Protein AF-A0A838CWM2-F1 (afdb_monomer)

Secondary structure (DSSP, 8-state):
---------------------HHHHHHHHHHHTTS--SEEE----SSS---EEEEEETTEEEEEEE-TTSPEEEEEE------SSEEEEEETTEEEEEE--HHHHHHEEEEEEEETTS-EEEEE---S-SSEEEEEE-TTTS-TTS---EEEEEEETTS-EEEEEEE--

Foldseek 3Di:
DDDDDDDDDDDDDDPPPPLPDVVRVVVVVVVVVVFDFQDKDFPDDDDDDWGKMWTHTPFWIKIWTADPVRDIDIDTGGDDPPDDAKDWDDDPQKTKIWGQHPVLLVFFQKKWKAWPVGDIDIDGQPDPDPRHMDMDGRNVPDPPPDPTKMKMFTAGPVGDTPDIDIDPD

Radius of gyration: 19.75 Å; Cα contacts (8 Å, |Δi|>4): 279; chains: 1; bounding box: 35×50×62 Å

Structure (mmCIF, N/CA/C/O backbone):
data_AF-A0A838CWM2-F1
#
_entry.id   AF-A0A838CWM2-F1
#
loop_
_atom_site.group_PDB
_atom_site.id
_atom_site.type_symbol
_atom_site.label_atom_id
_atom_site.label_alt_id
_atom_site.label_comp_id
_atom_site.label_asym_id
_atom_site.label_entity_id
_atom_site.label_seq_id
_atom_site.pdbx_PDB_ins_code
_atom_site.Cartn_x
_atom_site.Cartn_y
_atom_site.Cartn_z
_atom_site.occupancy
_atom_site.B_iso_or_equiv
_atom_site.auth_seq_id
_atom_site.auth_comp_id
_atom_site.auth_asym_id
_atom_site.auth_atom_id
_atom_site.pdbx_PDB_model_num
ATOM 1 N N . MET A 1 1 ? 13.235 -34.103 26.367 1.00 34.34 1 MET A N 1
ATOM 2 C CA . MET A 1 1 ? 13.901 -33.405 27.487 1.00 34.34 1 MET A CA 1
ATOM 3 C C . MET A 1 1 ? 13.528 -31.942 27.385 1.00 34.34 1 MET A C 1
ATOM 5 O O . MET A 1 1 ? 13.822 -31.337 26.365 1.00 34.34 1 MET A O 1
ATOM 9 N N . ALA A 1 2 ? 12.798 -31.432 28.373 1.00 30.20 2 ALA A N 1
ATOM 10 C CA . ALA A 1 2 ? 12.422 -30.028 28.471 1.00 30.20 2 ALA A CA 1
ATOM 11 C C . ALA A 1 2 ? 13.455 -29.304 29.339 1.00 30.20 2 ALA A C 1
ATOM 13 O O . ALA A 1 2 ? 13.861 -29.843 30.370 1.00 30.20 2 ALA A O 1
ATOM 14 N N . VAL A 1 3 ? 13.859 -28.104 28.931 1.00 32.34 3 VAL A N 1
ATOM 15 C CA . VAL A 1 3 ? 14.589 -27.176 29.795 1.00 32.34 3 VAL A CA 1
ATOM 16 C C . VAL A 1 3 ? 13.647 -26.017 30.077 1.00 32.34 3 VAL A C 1
ATOM 18 O O . VAL A 1 3 ? 13.332 -25.220 29.200 1.00 32.34 3 VAL A O 1
ATOM 21 N N . LEU A 1 4 ? 13.148 -26.011 31.308 1.00 35.09 4 LEU A N 1
ATOM 22 C CA . LEU A 1 4 ? 12.383 -24.941 31.922 1.00 35.09 4 LEU A CA 1
ATOM 23 C C . LEU A 1 4 ? 13.401 -24.021 32.607 1.00 35.09 4 LEU A C 1
ATOM 25 O O . LEU A 1 4 ? 14.130 -24.486 33.484 1.00 35.09 4 LEU A O 1
ATOM 29 N N . ILE A 1 5 ? 13.469 -22.746 32.223 1.00 35.84 5 ILE A N 1
ATOM 30 C CA . ILE A 1 5 ? 14.190 -21.729 32.997 1.00 35.84 5 ILE A CA 1
ATOM 31 C C . ILE A 1 5 ? 13.141 -20.795 33.592 1.00 35.84 5 ILE A C 1
ATOM 33 O O . ILE A 1 5 ? 12.578 -19.949 32.905 1.00 35.84 5 ILE A O 1
ATOM 37 N N . ILE A 1 6 ? 12.866 -21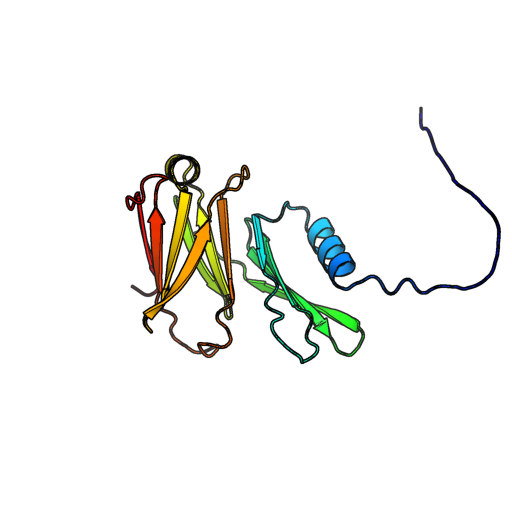.008 34.879 1.00 44.97 6 ILE A N 1
ATOM 38 C CA . ILE A 1 6 ? 12.164 -20.068 35.752 1.00 44.97 6 ILE A CA 1
ATOM 39 C C . ILE A 1 6 ? 13.237 -19.138 36.319 1.00 44.97 6 ILE A C 1
ATOM 41 O O . ILE A 1 6 ? 14.090 -19.578 37.090 1.00 44.97 6 ILE A O 1
ATOM 45 N N . GLY A 1 7 ? 13.199 -17.866 35.934 1.00 31.20 7 GLY A N 1
ATOM 46 C CA . GLY A 1 7 ? 13.893 -16.798 36.645 1.00 31.20 7 GLY A CA 1
ATOM 47 C C . GLY A 1 7 ? 12.969 -16.245 37.723 1.00 31.20 7 GLY A C 1
ATOM 48 O O . GLY A 1 7 ? 11.992 -15.577 37.409 1.00 31.20 7 GLY A O 1
ATOM 49 N N . CYS A 1 8 ? 13.262 -16.565 38.980 1.00 46.41 8 CYS A N 1
ATOM 50 C CA . CYS A 1 8 ? 12.613 -16.002 40.158 1.00 46.41 8 CYS A CA 1
ATOM 51 C C . CYS A 1 8 ? 13.605 -15.025 40.806 1.00 46.41 8 CYS A C 1
ATOM 53 O O . CYS A 1 8 ? 14.722 -15.435 41.117 1.00 46.41 8 CYS A O 1
ATOM 55 N N . SER A 1 9 ? 13.211 -13.773 41.044 1.00 36.41 9 SER A N 1
ATOM 56 C CA . SER A 1 9 ? 13.892 -12.906 42.015 1.00 36.41 9 SER A CA 1
ATOM 57 C C . SER A 1 9 ? 12.917 -11.900 42.637 1.00 36.41 9 SER A C 1
ATOM 59 O O . SER A 1 9 ? 12.518 -10.928 42.006 1.00 36.41 9 SER A O 1
ATOM 61 N N . ASP A 1 10 ? 12.522 -12.241 43.863 1.00 36.00 10 ASP A N 1
ATOM 62 C CA . ASP A 1 10 ? 12.114 -11.449 45.030 1.00 36.00 10 ASP A CA 1
ATOM 63 C C . ASP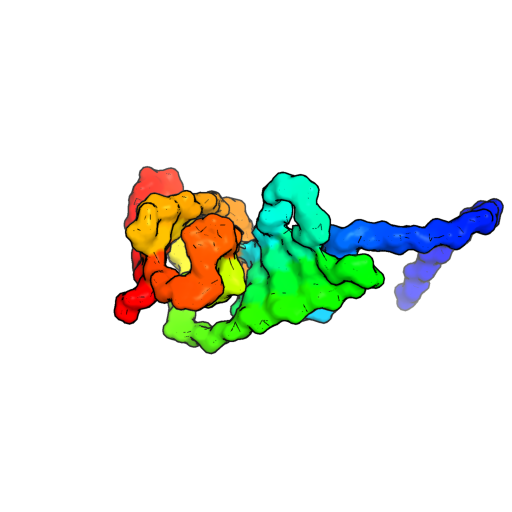 A 1 10 ? 11.484 -10.046 44.889 1.00 36.00 10 ASP A C 1
ATOM 65 O O . ASP A 1 10 ? 12.137 -9.027 44.687 1.00 36.00 10 ASP A O 1
ATOM 69 N N . SER A 1 11 ? 10.180 -10.037 45.187 1.00 45.78 11 SER A N 1
ATOM 70 C CA . SER A 1 11 ? 9.462 -9.166 46.133 1.00 45.78 11 SER A CA 1
ATOM 71 C C . SER A 1 11 ? 9.878 -7.692 46.290 1.00 45.78 11 SER A C 1
ATOM 73 O O . SER A 1 11 ? 10.656 -7.332 47.172 1.00 45.78 11 SER A O 1
ATOM 75 N N . SER A 1 12 ? 9.127 -6.813 45.629 1.00 34.34 12 SER A N 1
ATOM 76 C CA . SER A 1 12 ? 8.382 -5.760 46.333 1.00 34.34 12 SER A CA 1
ATOM 77 C C . SER A 1 12 ? 7.102 -5.462 45.553 1.00 34.34 12 SER A C 1
ATOM 79 O O . SER A 1 12 ? 7.093 -5.411 44.327 1.00 34.34 12 SER A O 1
ATOM 81 N N . SER A 1 13 ? 5.987 -5.390 46.269 1.00 41.38 13 SER A N 1
ATOM 82 C CA . SER A 1 13 ? 4.652 -5.213 45.717 1.00 41.38 13 SER A CA 1
ATOM 83 C C . SER A 1 13 ? 4.483 -3.824 45.109 1.00 41.38 13 SER A C 1
ATOM 85 O O . SER A 1 13 ? 4.207 -2.863 45.826 1.00 41.38 13 SER A O 1
ATOM 87 N N . THR A 1 14 ? 4.529 -3.762 43.788 1.00 32.00 14 THR A N 1
ATOM 88 C CA . THR A 1 14 ? 3.657 -2.880 43.021 1.00 32.00 14 THR A CA 1
ATOM 89 C C . THR A 1 14 ? 3.141 -3.747 41.891 1.00 32.00 14 THR A C 1
ATOM 91 O O . THR A 1 14 ? 3.924 -4.221 41.075 1.00 32.00 14 THR A O 1
ATOM 94 N N . THR A 1 15 ? 1.842 -4.038 41.872 1.00 33.59 15 THR A N 1
ATOM 95 C CA . THR A 1 15 ? 1.200 -4.504 40.645 1.00 33.59 15 THR A CA 1
ATOM 96 C C . THR A 1 15 ? 1.266 -3.318 39.693 1.00 33.59 15 THR A C 1
ATOM 98 O O . THR A 1 15 ? 0.351 -2.499 39.643 1.00 33.59 15 THR A O 1
ATOM 101 N N . GLU A 1 16 ? 2.402 -3.150 39.021 1.00 35.03 16 GLU A N 1
ATOM 102 C CA . GLU A 1 16 ? 2.453 -2.376 37.798 1.00 35.03 16 GLU A CA 1
ATOM 103 C C . GLU A 1 16 ? 1.514 -3.125 36.860 1.00 35.03 16 GLU A C 1
ATOM 105 O O . GLU A 1 16 ? 1.832 -4.192 36.341 1.00 35.03 16 GLU A O 1
ATOM 110 N N . ASN A 1 17 ? 0.284 -2.623 36.731 1.00 35.44 17 ASN A N 1
ATOM 111 C CA . ASN A 1 17 ? -0.469 -2.832 35.510 1.00 35.44 17 ASN A CA 1
ATOM 112 C C . ASN A 1 17 ? 0.446 -2.282 34.419 1.00 35.44 17 ASN A C 1
ATOM 114 O O . ASN A 1 17 ? 0.421 -1.074 34.168 1.00 35.44 17 ASN A O 1
ATOM 118 N N . GLU A 1 18 ? 1.301 -3.138 33.849 1.00 40.34 18 GLU A N 1
ATOM 119 C CA . GLU A 1 18 ? 1.971 -2.874 32.587 1.00 40.34 18 GLU A CA 1
ATOM 120 C C . GLU A 1 18 ? 0.846 -2.503 31.636 1.00 40.34 18 GLU A C 1
ATOM 122 O O . GLU A 1 18 ? 0.088 -3.336 31.137 1.00 40.34 18 GLU A O 1
ATOM 127 N N . THR A 1 19 ? 0.658 -1.199 31.488 1.00 47.38 19 THR A N 1
ATOM 128 C CA . THR A 1 19 ? -0.241 -0.647 30.503 1.00 47.38 19 THR A CA 1
ATOM 129 C C . THR A 1 19 ? 0.502 -0.903 29.213 1.00 47.38 19 THR A C 1
ATOM 131 O O . THR A 1 19 ? 1.334 -0.090 28.819 1.00 47.38 19 THR A O 1
ATOM 134 N N . LEU A 1 20 ? 0.299 -2.096 28.641 1.00 52.69 20 LEU A N 1
ATOM 135 C CA . LEU A 1 20 ? 0.904 -2.486 27.376 1.00 52.69 20 LEU A CA 1
ATOM 136 C C . LEU A 1 20 ? 0.694 -1.318 26.420 1.00 52.69 20 LEU A C 1
ATOM 138 O O . LEU A 1 20 ? -0.444 -0.858 26.248 1.00 52.69 20 LEU A O 1
ATOM 142 N N . SER A 1 21 ? 1.789 -0.800 25.863 1.00 64.56 21 SER A N 1
ATOM 143 C CA . SER A 1 21 ? 1.712 0.250 24.854 1.00 64.56 21 SER A CA 1
ATOM 144 C C . SER A 1 21 ? 0.778 -0.219 23.740 1.00 64.56 21 SER A C 1
ATOM 146 O O . SER A 1 21 ? 0.674 -1.422 23.476 1.00 64.56 21 SER A O 1
ATOM 148 N N . LEU A 1 22 ? 0.056 0.703 23.099 1.00 63.00 22 LEU A N 1
ATOM 149 C CA . LEU A 1 22 ? -0.837 0.298 22.018 1.00 63.00 22 LEU A CA 1
ATOM 150 C C . LEU A 1 22 ? -0.071 -0.437 20.919 1.00 63.00 22 LEU A C 1
ATOM 152 O O . LEU A 1 22 ? -0.574 -1.426 20.402 1.00 63.00 22 LEU A O 1
ATOM 156 N N . ASP A 1 23 ? 1.156 -0.009 20.636 1.00 65.62 23 ASP A N 1
ATOM 157 C CA . ASP A 1 23 ? 2.068 -0.697 19.729 1.00 65.62 23 ASP A CA 1
ATOM 158 C C . ASP A 1 23 ? 2.190 -2.182 20.067 1.00 65.62 23 ASP A C 1
ATOM 160 O O . ASP A 1 23 ? 1.921 -3.018 19.212 1.00 65.62 23 ASP A O 1
ATOM 164 N N . SER A 1 24 ? 2.458 -2.510 21.333 1.00 67.25 24 SER A N 1
ATOM 165 C CA . SER A 1 24 ? 2.569 -3.894 21.796 1.00 67.25 24 SER A CA 1
ATOM 166 C C . SER A 1 24 ? 1.237 -4.654 21.725 1.00 67.25 24 SER A C 1
ATOM 168 O O . SER A 1 24 ? 1.215 -5.836 21.377 1.00 67.25 24 SER A O 1
ATOM 170 N N . GLN A 1 25 ? 0.103 -3.999 22.000 1.00 67.19 25 GLN A N 1
ATOM 171 C CA . GLN A 1 25 ? -1.220 -4.630 21.885 1.00 67.19 25 GLN A CA 1
ATOM 172 C C . GLN A 1 25 ? -1.621 -4.888 20.424 1.00 67.19 25 GLN A C 1
ATOM 174 O O . GLN A 1 25 ? -2.209 -5.927 20.120 1.00 67.19 25 GLN A O 1
ATOM 179 N N . ILE A 1 26 ? -1.291 -3.962 19.520 1.00 65.81 26 ILE A N 1
ATOM 180 C CA . ILE A 1 26 ? -1.505 -4.093 18.077 1.00 65.81 26 ILE A CA 1
ATOM 181 C C . ILE A 1 26 ? -0.590 -5.180 17.512 1.00 65.81 26 ILE A C 1
ATOM 183 O O . ILE A 1 26 ? -1.071 -6.037 16.776 1.00 65.81 26 ILE A O 1
ATOM 187 N N . GLU A 1 27 ? 0.688 -5.200 17.891 1.00 67.19 27 GLU A N 1
ATOM 188 C CA . GLU A 1 27 ? 1.639 -6.256 17.521 1.00 67.19 27 GLU A CA 1
ATOM 189 C C . GLU A 1 27 ? 1.152 -7.625 17.997 1.00 67.19 27 GLU A C 1
ATOM 191 O O . GLU A 1 27 ? 1.051 -8.548 17.194 1.00 67.19 27 GLU A O 1
ATOM 196 N N . THR A 1 28 ? 0.710 -7.736 19.252 1.00 72.38 28 THR A N 1
ATOM 197 C CA . THR A 1 28 ? 0.132 -8.979 19.788 1.00 72.38 28 THR A CA 1
ATOM 198 C C . THR A 1 28 ? -1.115 -9.406 19.006 1.00 72.38 28 THR A C 1
ATOM 200 O O . THR A 1 28 ? -1.291 -10.587 18.704 1.00 72.38 28 THR A O 1
ATOM 203 N N . TYR A 1 29 ? -1.997 -8.466 18.651 1.00 70.75 29 TYR A N 1
ATOM 204 C CA . TYR A 1 29 ? -3.179 -8.763 17.838 1.00 70.75 29 TYR A CA 1
ATOM 205 C C . TYR A 1 29 ? -2.795 -9.249 16.430 1.00 70.75 29 TYR A C 1
ATOM 207 O O . TYR A 1 29 ? -3.353 -10.235 15.953 1.00 70.75 29 TYR A O 1
ATOM 215 N N . ILE A 1 30 ? -1.819 -8.605 15.783 1.00 67.19 30 ILE A N 1
ATOM 216 C CA . ILE A 1 30 ? -1.266 -9.008 14.479 1.00 67.19 30 ILE A CA 1
ATOM 217 C C . ILE A 1 30 ? -0.659 -10.414 14.557 1.00 67.19 30 ILE A C 1
ATOM 219 O O . ILE A 1 30 ? -0.977 -11.265 13.726 1.00 67.19 30 ILE A O 1
ATOM 223 N N . GLU A 1 31 ? 0.160 -10.691 15.572 1.00 68.31 31 GLU A N 1
ATOM 224 C CA . GLU A 1 31 ? 0.782 -12.001 15.793 1.00 68.31 31 GLU A CA 1
ATOM 225 C C . GLU A 1 31 ? -0.269 -13.109 15.975 1.00 68.31 31 GLU A C 1
ATOM 227 O O . GLU A 1 31 ? -0.122 -14.220 15.454 1.00 68.31 31 GLU A O 1
ATOM 232 N N . GLN A 1 32 ? -1.385 -12.798 16.642 1.00 73.00 32 GLN A N 1
ATOM 233 C CA . GLN A 1 32 ? -2.514 -13.719 16.804 1.00 73.00 32 GLN A CA 1
ATOM 234 C C . GLN A 1 32 ? -3.253 -14.015 15.488 1.00 73.00 32 GLN A C 1
ATOM 236 O O . GLN A 1 32 ? -3.841 -15.094 15.364 1.00 73.00 32 GLN A O 1
ATOM 241 N N . GLN A 1 33 ? -3.189 -13.125 14.488 1.00 68.56 33 GLN A N 1
ATOM 242 C CA . GLN A 1 33 ? -3.801 -13.331 13.164 1.00 68.56 33 GLN A CA 1
ATOM 243 C C . GLN A 1 33 ? -3.036 -14.326 12.264 1.00 68.56 33 GLN A C 1
ATOM 245 O O . GLN A 1 33 ? -3.456 -14.573 11.136 1.00 68.56 33 GLN A O 1
ATOM 250 N N . LYS A 1 34 ? -1.969 -14.981 12.757 1.00 59.91 34 LYS A N 1
ATOM 251 C CA . LYS A 1 34 ? -1.214 -16.042 12.051 1.00 59.91 34 LYS A CA 1
ATOM 252 C C . LYS A 1 34 ? -0.774 -15.650 10.630 1.00 59.91 34 LYS A C 1
ATOM 254 O O . LYS A 1 34 ? -0.937 -16.425 9.685 1.00 59.91 34 LYS A O 1
ATOM 259 N N . GLY A 1 35 ? -0.177 -14.473 10.478 1.00 68.50 35 GLY A N 1
ATOM 260 C CA . GLY A 1 35 ? 0.418 -14.039 9.216 1.00 68.50 35 GLY A CA 1
ATOM 261 C C . GLY A 1 35 ? 1.522 -13.014 9.433 1.00 68.50 35 GLY A C 1
ATOM 262 O O . GLY A 1 35 ? 1.455 -12.218 10.363 1.00 68.50 35 GLY A O 1
ATOM 263 N N . GLU A 1 36 ? 2.541 -13.030 8.575 1.00 77.50 36 GLU A N 1
ATOM 264 C CA . GLU A 1 36 ? 3.541 -11.962 8.541 1.00 77.50 36 GLU A CA 1
ATOM 265 C C . GLU A 1 36 ? 2.938 -10.740 7.822 1.00 77.50 36 GLU A C 1
ATOM 267 O O . GLU A 1 36 ? 2.392 -10.897 6.721 1.00 77.50 36 GLU A O 1
ATOM 272 N N . PRO A 1 37 ? 2.989 -9.536 8.420 1.00 81.88 37 PRO A N 1
ATOM 273 C CA . PRO A 1 37 ? 2.477 -8.332 7.781 1.00 81.88 37 PRO A CA 1
ATOM 274 C C . PRO A 1 37 ? 3.323 -7.968 6.555 1.00 81.88 37 PRO A C 1
ATOM 276 O O . PRO A 1 37 ? 4.555 -7.965 6.602 1.00 81.88 37 PRO A O 1
ATOM 279 N N . LEU A 1 38 ? 2.651 -7.619 5.457 1.00 85.50 38 LEU A N 1
ATOM 280 C CA . LEU A 1 38 ? 3.288 -7.179 4.215 1.00 85.50 38 LEU A CA 1
ATOM 281 C C . LEU A 1 38 ? 3.699 -5.704 4.283 1.00 85.50 38 LEU A C 1
ATOM 283 O O . LEU A 1 38 ? 4.765 -5.344 3.797 1.00 85.50 38 LEU A O 1
ATOM 287 N N . ALA A 1 39 ? 2.863 -4.861 4.893 1.00 85.19 39 ALA A N 1
ATOM 288 C CA . ALA A 1 39 ? 3.134 -3.442 5.107 1.00 85.19 39 ALA A CA 1
ATOM 289 C C . ALA A 1 39 ? 2.343 -2.916 6.317 1.00 85.19 39 ALA A C 1
ATOM 291 O O . ALA A 1 39 ? 1.303 -3.474 6.675 1.00 85.19 39 ALA A O 1
ATOM 292 N N . VAL A 1 40 ? 2.831 -1.842 6.940 1.00 82.94 40 VAL A N 1
ATOM 293 C CA . VAL A 1 40 ? 2.195 -1.179 8.088 1.00 82.94 40 VAL A CA 1
ATOM 294 C C . VAL A 1 40 ? 2.275 0.332 7.883 1.00 82.94 40 VAL A C 1
ATOM 296 O O . VAL A 1 40 ? 3.323 0.832 7.481 1.00 82.94 40 VAL A O 1
ATOM 299 N N . VAL A 1 41 ? 1.193 1.053 8.178 1.00 84.50 41 VAL A N 1
ATOM 300 C CA . VAL A 1 41 ? 1.188 2.520 8.272 1.00 84.50 41 VAL A CA 1
ATOM 301 C C . VAL A 1 41 ? 0.619 2.959 9.615 1.00 84.50 41 VAL A C 1
ATOM 303 O O . VAL A 1 41 ? -0.346 2.378 10.120 1.00 84.50 41 VAL A O 1
ATOM 306 N N . ASP A 1 42 ? 1.227 4.000 10.172 1.00 80.81 42 ASP A N 1
ATOM 307 C CA . ASP A 1 42 ? 0.744 4.712 11.347 1.00 80.81 42 ASP A CA 1
ATOM 308 C C . ASP A 1 42 ? 0.262 6.105 10.905 1.00 80.81 42 ASP A C 1
ATOM 310 O O . ASP A 1 42 ? 1.085 6.990 10.667 1.00 80.81 42 ASP A O 1
ATOM 314 N N . PRO A 1 43 ? -1.052 6.305 10.699 1.00 69.75 43 PRO A N 1
ATOM 315 C CA . PRO A 1 43 ? -1.610 7.588 10.274 1.00 69.75 43 PRO A CA 1
ATOM 316 C C . PRO A 1 43 ? -1.584 8.677 11.362 1.00 69.75 43 PRO A C 1
ATOM 318 O O . PRO A 1 43 ? -2.130 9.757 11.142 1.00 69.75 43 PRO A O 1
ATOM 321 N N . SER A 1 44 ? -0.976 8.434 12.528 1.00 59.91 44 SER A N 1
ATOM 322 C CA . SER A 1 44 ? -0.951 9.382 13.646 1.00 59.91 44 SER A CA 1
ATOM 323 C C . SER A 1 44 ? -0.026 10.572 13.356 1.00 59.91 44 SER A C 1
ATOM 325 O O . SER A 1 44 ? 1.142 10.599 13.739 1.00 59.91 44 SER A O 1
ATOM 327 N N . SER A 1 45 ? -0.565 11.589 12.686 1.00 48.72 45 SER A N 1
ATOM 328 C CA . SER A 1 45 ? 0.060 12.899 12.507 1.00 48.72 45 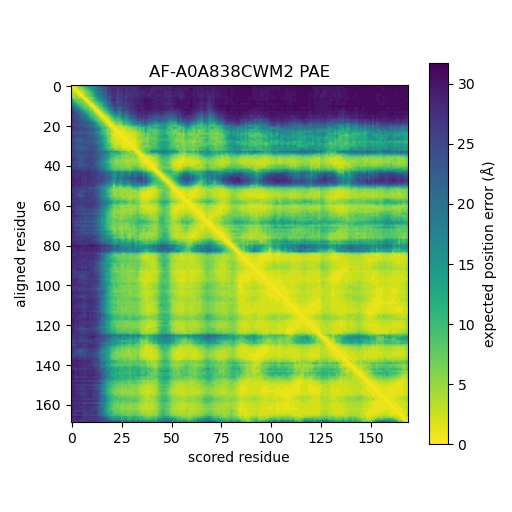SER A CA 1
ATOM 329 C C . SER A 1 45 ? -0.718 13.961 13.292 1.00 48.72 45 SER A C 1
ATOM 331 O O . SER A 1 45 ? -1.831 14.320 12.927 1.00 48.72 45 SER A O 1
ATOM 333 N N . ASN A 1 46 ? -0.062 14.489 14.327 1.00 44.62 46 ASN A N 1
ATOM 334 C CA . ASN A 1 46 ? -0.379 15.686 15.115 1.00 44.62 46 ASN A CA 1
ATOM 335 C C . ASN A 1 46 ? -1.664 15.700 15.983 1.00 44.62 46 ASN A C 1
ATOM 337 O O . ASN A 1 46 ? -2.776 15.961 15.544 1.00 44.62 46 ASN A O 1
ATOM 341 N N . GLU A 1 47 ? -1.407 15.569 17.288 1.00 45.72 47 GLU A N 1
ATOM 342 C CA . GLU A 1 47 ? -2.038 16.287 18.411 1.00 45.72 47 GLU A CA 1
ATOM 343 C C . GLU A 1 47 ? -3.419 15.888 18.960 1.00 45.72 47 GLU A C 1
ATOM 345 O O . GLU A 1 47 ? -3.719 16.328 20.069 1.00 45.72 47 GLU A O 1
ATOM 350 N N . GLU A 1 48 ? -4.194 14.969 18.374 1.00 48.69 48 GLU A N 1
ATOM 351 C CA . GLU A 1 48 ? -5.378 14.426 19.074 1.00 48.69 48 GLU A CA 1
ATOM 352 C C . GLU A 1 48 ? -5.472 12.892 19.065 1.00 48.69 48 GLU A C 1
ATOM 354 O O . GLU A 1 48 ? -5.303 12.206 18.060 1.00 48.69 48 GLU A O 1
ATOM 359 N N . GLN A 1 49 ? -5.721 12.365 20.265 1.00 52.53 49 GLN A N 1
ATOM 360 C CA . GLN A 1 49 ? -5.604 10.982 20.722 1.00 52.53 49 GLN A CA 1
ATOM 361 C C . GLN A 1 49 ? -6.518 9.984 19.995 1.00 52.53 49 GLN A C 1
ATOM 363 O O . GLN A 1 49 ? -7.480 9.467 20.565 1.00 52.53 49 GLN A O 1
ATOM 368 N N . THR A 1 50 ? -6.177 9.622 18.764 1.00 53.38 50 THR A N 1
ATOM 369 C CA . THR A 1 50 ? -6.573 8.311 18.251 1.00 53.38 50 THR A CA 1
ATOM 370 C C . THR A 1 50 ? -5.348 7.605 17.718 1.00 53.38 50 THR A C 1
ATOM 372 O O . THR A 1 50 ? -4.984 7.742 16.559 1.00 53.38 50 THR A O 1
ATOM 375 N N . GLU A 1 51 ? -4.704 6.849 18.597 1.00 69.06 51 GLU A N 1
ATOM 376 C CA . GLU A 1 51 ? -3.637 5.934 18.224 1.00 69.06 51 GLU A CA 1
ATOM 377 C C . GLU A 1 51 ? -4.255 4.837 17.317 1.00 69.06 51 GLU A C 1
ATOM 379 O O . GLU A 1 51 ? -5.108 4.045 17.750 1.00 69.06 51 GLU A O 1
ATOM 384 N N . ARG A 1 52 ? -3.909 4.849 16.024 1.00 75.62 52 ARG A N 1
ATOM 385 C CA . ARG A 1 52 ? -4.423 3.925 14.997 1.00 75.62 52 ARG A CA 1
ATOM 386 C C . ARG A 1 52 ? -3.257 3.359 14.200 1.00 75.62 52 ARG A C 1
ATOM 388 O O . ARG A 1 52 ? -2.334 4.090 13.880 1.00 75.62 52 ARG A O 1
ATOM 395 N N . LYS A 1 53 ? -3.334 2.088 13.810 1.00 83.75 53 LYS A N 1
ATOM 396 C CA . LYS A 1 53 ? -2.442 1.494 12.806 1.00 83.75 53 LYS A CA 1
ATOM 397 C C . LYS A 1 53 ? -3.249 0.728 11.781 1.00 83.75 53 LYS A C 1
ATOM 399 O O . LYS A 1 53 ? -4.267 0.119 12.114 1.00 83.75 53 LYS A O 1
ATOM 404 N N . ALA A 1 54 ? -2.765 0.720 10.549 1.00 86.69 54 ALA A N 1
ATOM 405 C CA . ALA A 1 54 ? -3.307 -0.124 9.502 1.00 86.69 54 ALA A CA 1
ATOM 406 C C . ALA A 1 54 ? -2.235 -1.088 8.999 1.00 86.69 54 ALA A C 1
ATOM 408 O O . ALA A 1 54 ? -1.084 -0.710 8.770 1.00 86.69 54 ALA A O 1
ATOM 409 N N . VAL A 1 55 ? -2.624 -2.353 8.875 1.00 86.06 55 VAL A N 1
ATOM 410 C CA . VAL A 1 55 ? -1.727 -3.480 8.629 1.00 86.06 55 VAL A CA 1
ATOM 411 C C . VAL A 1 55 ? -2.242 -4.258 7.437 1.00 86.06 55 VAL A C 1
ATOM 413 O O . VAL A 1 55 ? -3.373 -4.750 7.431 1.00 86.06 55 VAL A O 1
ATOM 416 N N . LEU A 1 56 ? -1.398 -4.382 6.425 1.00 86.31 56 LEU A N 1
ATOM 417 C CA . LEU A 1 56 ? -1.715 -5.094 5.204 1.00 86.31 56 LEU A CA 1
ATOM 418 C C . LEU A 1 56 ? -1.193 -6.529 5.285 1.00 86.31 56 LEU A C 1
ATOM 420 O O . LEU A 1 56 ? 0.007 -6.752 5.435 1.00 86.31 56 LEU A O 1
ATOM 424 N N . PHE A 1 57 ? -2.084 -7.501 5.122 1.00 84.00 57 PHE A N 1
ATOM 425 C CA . PHE A 1 57 ? -1.749 -8.913 4.937 1.00 84.00 57 PHE A CA 1
ATOM 426 C C . PHE A 1 57 ? -2.164 -9.373 3.538 1.00 84.00 57 PHE A C 1
ATOM 428 O O . PHE A 1 57 ? -2.902 -8.688 2.832 1.00 84.00 57 PHE A O 1
ATOM 435 N N . LYS A 1 58 ? -1.763 -10.593 3.157 1.00 76.00 58 LYS A N 1
ATOM 436 C CA . LYS A 1 58 ? -2.214 -11.220 1.900 1.00 76.00 58 LYS A CA 1
ATOM 437 C C . LYS A 1 58 ? -3.743 -11.285 1.776 1.00 76.00 58 LYS A C 1
ATOM 439 O O . LYS A 1 58 ? -4.259 -11.190 0.673 1.00 76.00 58 LYS A O 1
ATOM 444 N N . GLY A 1 59 ? -4.452 -11.469 2.893 1.00 71.50 59 GLY A N 1
ATOM 445 C CA . GLY A 1 59 ? -5.906 -11.668 2.909 1.00 71.50 59 GLY A CA 1
ATOM 446 C C . GLY A 1 59 ? -6.749 -10.413 3.147 1.0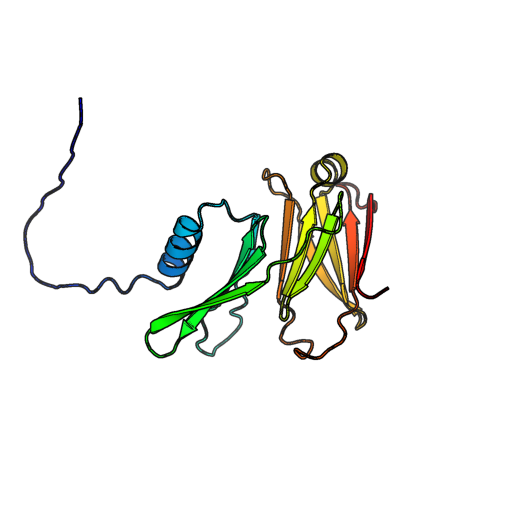0 71.50 59 GLY A C 1
ATOM 447 O O . GLY A 1 59 ? -7.974 -10.512 3.122 1.00 71.50 59 GLY A O 1
ATOM 448 N N . GLY A 1 60 ? -6.140 -9.260 3.428 1.00 79.19 60 GLY A N 1
ATOM 449 C CA . GLY A 1 60 ? -6.913 -8.093 3.838 1.00 79.19 60 GLY A CA 1
ATOM 450 C C . GLY A 1 60 ? -6.086 -6.957 4.424 1.00 79.19 60 GLY A C 1
ATOM 451 O O . GLY A 1 60 ? -4.925 -7.130 4.800 1.00 79.19 60 GLY A O 1
ATOM 452 N N . LEU A 1 61 ? -6.733 -5.804 4.543 1.00 86.38 61 LEU A N 1
ATOM 453 C CA . LEU A 1 61 ? -6.263 -4.658 5.303 1.00 86.38 61 LEU A CA 1
ATOM 454 C C . LEU A 1 61 ? -6.981 -4.657 6.651 1.00 86.38 61 LEU A C 1
ATOM 456 O O . LEU A 1 61 ? -8.206 -4.758 6.705 1.00 86.38 61 LEU A O 1
ATOM 460 N N . TYR A 1 62 ? -6.218 -4.544 7.730 1.00 84.94 62 TYR A N 1
ATOM 461 C CA . TYR A 1 62 ? -6.733 -4.556 9.090 1.00 84.94 62 TYR A CA 1
ATOM 462 C C . TYR A 1 62 ? -6.356 -3.252 9.763 1.00 84.94 62 TYR A C 1
ATOM 464 O O . TYR A 1 62 ? -5.179 -2.952 9.953 1.00 84.94 62 TYR A O 1
ATOM 472 N N . GLU A 1 63 ? -7.367 -2.486 10.132 1.00 85.31 63 GLU A N 1
ATOM 473 C CA . GLU A 1 63 ? -7.209 -1.301 10.955 1.00 85.31 63 GLU A CA 1
ATOM 474 C C . GLU A 1 63 ? -7.405 -1.695 12.408 1.00 85.31 63 GLU A C 1
ATOM 476 O O . GLU A 1 63 ? -8.391 -2.352 12.757 1.00 85.31 63 GLU A O 1
ATOM 481 N N . VAL A 1 64 ? -6.483 -1.266 13.257 1.00 81.94 64 VAL A N 1
ATOM 482 C CA . VAL A 1 64 ? -6.578 -1.429 14.701 1.00 81.94 64 VAL A CA 1
ATOM 483 C C . VAL A 1 64 ? -6.467 -0.054 15.333 1.00 81.94 64 VAL A C 1
ATOM 485 O O . VAL A 1 64 ? -5.574 0.728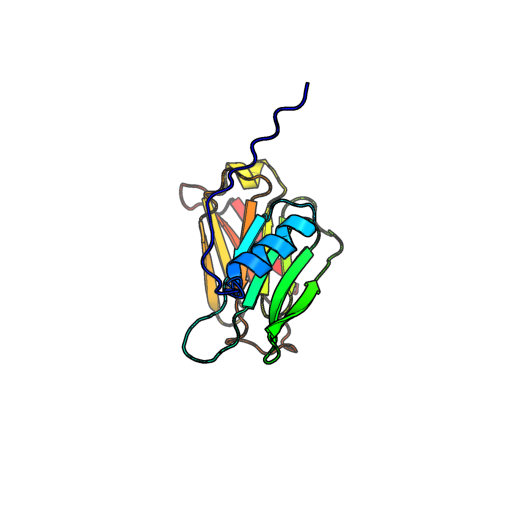 15.012 1.00 81.94 64 VAL A O 1
ATOM 488 N N . SER A 1 65 ? -7.404 0.260 16.218 1.00 80.00 65 SER A N 1
ATOM 489 C CA . SER A 1 65 ? -7.462 1.540 16.917 1.00 80.00 65 SER A CA 1
ATOM 490 C C . SER A 1 65 ? -7.766 1.335 18.388 1.00 80.00 65 SER A C 1
ATOM 492 O O . SER A 1 65 ? -8.426 0.362 18.762 1.00 80.00 65 SER A O 1
ATOM 494 N N . LYS A 1 66 ? -7.311 2.263 19.224 1.00 75.38 66 LYS A N 1
ATOM 495 C CA . LYS A 1 66 ? -7.663 2.287 20.642 1.00 75.38 66 LYS A CA 1
ATOM 496 C C . LYS A 1 66 ? -8.888 3.164 20.873 1.00 75.38 66 LYS A C 1
ATOM 498 O O . LYS A 1 66 ? -8.938 4.310 20.429 1.00 75.38 66 LYS A O 1
ATOM 503 N N . LYS A 1 67 ? -9.880 2.634 21.583 1.00 74.06 67 LYS A N 1
ATOM 504 C CA . LYS A 1 67 ? -11.035 3.404 22.056 1.00 74.06 67 LYS A CA 1
ATOM 505 C C . LYS A 1 67 ? -10.686 4.179 23.328 1.00 74.06 67 LYS A C 1
ATOM 507 O O . LYS A 1 67 ? -9.727 3.861 24.027 1.00 74.06 67 LYS A O 1
ATOM 512 N N . GLN A 1 68 ? -11.530 5.152 23.678 1.00 73.69 68 GLN A N 1
ATOM 513 C CA . GLN A 1 68 ? -11.397 5.939 24.914 1.00 73.69 68 GLN A CA 1
ATOM 514 C C . GLN A 1 68 ? -11.444 5.085 26.194 1.00 73.69 68 GLN A C 1
ATOM 516 O O . GLN A 1 68 ? -10.867 5.467 27.205 1.00 73.69 68 GLN A O 1
ATOM 521 N N . ASP A 1 69 ? -12.104 3.923 26.152 1.00 76.25 69 ASP A N 1
ATOM 522 C CA . ASP A 1 69 ? -12.159 2.962 27.263 1.00 76.25 69 ASP A CA 1
ATOM 523 C C . ASP A 1 69 ? -10.919 2.046 27.348 1.00 76.25 69 ASP A C 1
ATOM 525 O O . ASP A 1 69 ? -10.856 1.167 28.206 1.00 76.25 69 ASP A O 1
ATOM 529 N N . GLY A 1 70 ? -9.935 2.239 26.461 1.00 70.62 70 GLY A N 1
ATOM 530 C CA . GLY A 1 70 ? -8.709 1.451 26.382 1.00 70.62 70 GLY A CA 1
ATOM 531 C C . GLY A 1 70 ? -8.829 0.142 25.598 1.00 70.62 70 GLY A C 1
ATOM 532 O O . GLY A 1 70 ? -7.809 -0.513 25.398 1.00 70.62 70 GLY A O 1
ATOM 533 N N . SER A 1 71 ? -10.022 -0.240 25.129 1.00 75.94 71 SER A N 1
ATOM 534 C CA . SER A 1 71 ? -10.215 -1.441 24.307 1.00 75.94 71 SER A CA 1
ATOM 535 C C . SER A 1 71 ? -9.796 -1.227 22.847 1.00 75.94 71 SER A C 1
ATOM 537 O O . SER A 1 71 ? -9.810 -0.105 22.335 1.00 75.94 71 SER A O 1
ATOM 539 N N . LEU A 1 72 ? -9.447 -2.315 22.153 1.00 76.44 72 LEU A N 1
ATOM 540 C CA . LEU A 1 72 ? -9.140 -2.278 20.723 1.00 76.44 72 LEU A CA 1
ATOM 541 C C . LEU A 1 72 ? -10.421 -2.361 19.883 1.00 76.44 72 LEU A C 1
ATOM 543 O O . LEU A 1 72 ? -11.268 -3.233 20.095 1.00 76.44 72 LEU A O 1
ATOM 547 N N . ALA A 1 73 ? -10.550 -1.484 18.891 1.00 77.19 73 ALA A N 1
ATOM 548 C CA . ALA A 1 73 ? -11.499 -1.632 17.795 1.00 77.19 73 ALA A CA 1
ATOM 549 C C . ALA A 1 73 ? -10.759 -2.099 16.541 1.00 77.19 73 ALA A C 1
ATOM 551 O O . ALA A 1 73 ? -9.673 -1.601 16.241 1.00 77.19 73 ALA A O 1
ATOM 552 N N . THR A 1 74 ? -11.364 -3.034 15.809 1.00 78.56 74 THR A N 1
ATOM 553 C CA . THR A 1 74 ? -10.783 -3.594 14.588 1.00 78.56 74 THR A CA 1
ATOM 554 C C . THR A 1 74 ? -11.753 -3.451 13.426 1.00 78.56 74 THR A C 1
ATOM 556 O O . THR A 1 74 ? -12.954 -3.690 13.578 1.00 78.56 74 THR A O 1
ATOM 559 N N . LYS A 1 75 ? -11.233 -3.042 12.270 1.00 81.62 75 LYS A N 1
ATOM 560 C CA . LYS A 1 75 ? -11.971 -2.986 11.006 1.00 81.62 75 LYS A CA 1
ATOM 561 C C . LYS A 1 75 ? -11.173 -3.776 9.979 1.00 81.62 75 LYS A C 1
ATOM 563 O O . LYS A 1 75 ? -9.997 -3.500 9.768 1.00 81.62 75 LYS A O 1
ATOM 568 N N . ALA A 1 76 ? -11.797 -4.791 9.392 1.00 80.31 76 ALA A N 1
ATOM 569 C CA . ALA A 1 76 ? -11.169 -5.629 8.382 1.00 80.31 76 ALA A CA 1
ATOM 570 C C . ALA A 1 76 ? -11.782 -5.327 7.016 1.00 80.31 76 ALA A C 1
ATOM 572 O O . ALA A 1 76 ? -12.998 -5.395 6.840 1.00 80.31 76 ALA A O 1
ATOM 573 N N . HIS A 1 77 ? -10.919 -5.031 6.055 1.00 81.31 77 HIS A N 1
ATOM 574 C CA . HIS A 1 77 ? -11.250 -4.875 4.651 1.00 81.31 77 HIS A CA 1
ATOM 575 C C . HIS A 1 77 ? -10.675 -6.069 3.903 1.00 81.31 77 HIS A C 1
ATOM 577 O O . HIS A 1 77 ? -9.484 -6.118 3.591 1.00 81.31 77 HIS A O 1
ATOM 583 N N . THR A 1 78 ? -11.524 -7.059 3.656 1.00 71.75 78 THR A N 1
ATOM 584 C CA . THR A 1 78 ? -11.190 -8.201 2.809 1.00 71.75 78 THR A CA 1
ATOM 585 C C . THR A 1 78 ? -11.586 -7.886 1.373 1.00 71.75 78 THR A C 1
ATOM 587 O O . THR A 1 78 ? -12.579 -7.204 1.118 1.00 71.75 78 THR A O 1
ATOM 590 N N . TRP A 1 79 ? -10.809 -8.377 0.416 1.00 70.19 79 TRP A N 1
ATOM 591 C CA . TRP A 1 79 ? -11.135 -8.257 -1.000 1.00 70.19 79 TRP A CA 1
ATOM 592 C C . TRP A 1 79 ? -11.047 -9.625 -1.661 1.00 70.19 79 TRP A C 1
ATOM 594 O O . TRP A 1 79 ? -10.246 -10.478 -1.279 1.00 70.19 79 TRP A O 1
ATOM 604 N N . GLU A 1 80 ? -11.862 -9.824 -2.691 1.00 62.41 80 GLU A N 1
ATOM 605 C CA . GLU A 1 80 ? -11.647 -10.926 -3.618 1.00 62.41 80 GLU A CA 1
ATOM 606 C C . GLU A 1 80 ? -10.473 -10.559 -4.526 1.00 62.41 80 GLU A C 1
ATOM 608 O O . GLU A 1 80 ? -10.455 -9.498 -5.156 1.00 62.41 80 GLU A O 1
ATOM 613 N N . GLU A 1 81 ? -9.453 -11.412 -4.579 1.00 58.66 81 GLU A N 1
ATOM 614 C CA . GLU A 1 81 ? -8.310 -11.191 -5.457 1.00 58.66 81 GLU A CA 1
ATOM 615 C C . GLU A 1 81 ? -8.739 -11.290 -6.925 1.00 58.66 81 GLU A C 1
ATOM 617 O O . GLU A 1 81 ? -8.905 -12.377 -7.468 1.00 58.66 81 GLU A O 1
ATOM 622 N N . ARG A 1 82 ? -8.909 -10.140 -7.586 1.00 56.28 82 ARG A N 1
ATOM 623 C CA . ARG A 1 82 ? -9.294 -10.080 -9.007 1.00 56.28 82 ARG A CA 1
ATOM 624 C C . ARG A 1 82 ? -8.121 -9.981 -9.983 1.00 56.28 82 ARG A C 1
ATOM 626 O O . ARG A 1 82 ? -8.340 -10.058 -11.184 1.00 56.28 82 ARG A 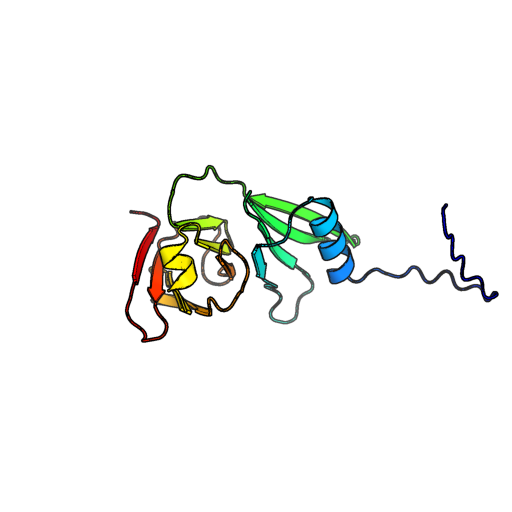O 1
ATOM 633 N N . SER A 1 83 ? -6.893 -9.787 -9.496 1.00 68.38 83 SER A N 1
ATOM 634 C CA . SER A 1 83 ? -5.701 -9.630 -10.340 1.00 68.38 83 SER A CA 1
ATOM 635 C C . SER A 1 83 ? -4.604 -10.617 -9.960 1.00 68.38 83 SER A C 1
ATOM 637 O O . SER A 1 83 ? -4.308 -10.828 -8.777 1.00 68.38 83 SER A O 1
ATOM 639 N N . ASP A 1 84 ? -4.020 -11.191 -11.003 1.00 73.94 84 ASP A N 1
ATOM 640 C CA . ASP A 1 84 ? -2.910 -12.134 -11.014 1.00 73.94 84 ASP A CA 1
ATOM 641 C C . ASP A 1 84 ? -1.553 -11.460 -10.754 1.00 73.94 84 ASP A C 1
ATOM 643 O O . ASP A 1 84 ? -0.745 -12.023 -10.021 1.00 73.94 84 ASP A O 1
ATOM 647 N N . LYS A 1 85 ? -1.326 -10.243 -11.272 1.00 89.44 85 LYS A N 1
ATOM 648 C CA . LYS A 1 85 ? -0.023 -9.558 -11.165 1.00 89.44 85 LYS A CA 1
ATOM 649 C C . LYS A 1 85 ? 0.111 -8.585 -9.996 1.00 89.44 85 LYS A C 1
ATOM 651 O O . LYS A 1 85 ? 0.959 -8.767 -9.125 1.00 89.44 85 LYS A O 1
ATOM 656 N N . VAL A 1 86 ? -0.720 -7.542 -9.968 1.00 90.19 86 VAL A N 1
ATOM 657 C CA . VAL A 1 86 ? -0.658 -6.477 -8.955 1.00 90.19 86 VAL A CA 1
ATOM 658 C C . VAL A 1 86 ? -2.064 -6.173 -8.452 1.00 90.19 86 VAL A C 1
ATOM 660 O O . VAL A 1 86 ? -2.953 -5.766 -9.208 1.00 90.19 86 VAL A O 1
ATOM 663 N N . ALA A 1 87 ? -2.289 -6.369 -7.155 1.00 89.56 87 ALA A N 1
ATOM 664 C CA . ALA A 1 87 ? -3.510 -5.926 -6.497 1.00 89.56 87 ALA A CA 1
ATOM 665 C C . ALA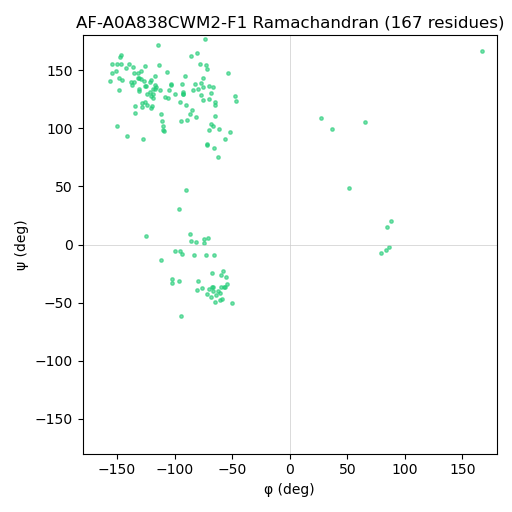 A 1 87 ? -3.333 -4.463 -6.088 1.00 89.56 87 ALA A C 1
ATOM 667 O O . ALA A 1 87 ? -2.481 -4.171 -5.261 1.00 89.56 87 ALA A O 1
ATOM 668 N N . PHE A 1 88 ? -4.133 -3.569 -6.662 1.00 90.00 88 PHE A N 1
ATOM 669 C CA . PHE A 1 88 ? -4.183 -2.148 -6.329 1.00 90.00 88 PHE A CA 1
ATOM 670 C C . PHE A 1 88 ? -5.629 -1.828 -5.965 1.00 90.00 88 PHE A C 1
ATOM 672 O O . PHE A 1 88 ? -6.519 -2.103 -6.772 1.00 90.00 88 PHE A O 1
ATOM 679 N N . ASN A 1 89 ? -5.865 -1.364 -4.739 1.00 88.06 89 ASN A N 1
ATOM 680 C CA . ASN A 1 89 ? -7.204 -1.221 -4.173 1.00 88.06 89 ASN A CA 1
ATOM 681 C C . ASN A 1 89 ? -7.297 -0.016 -3.227 1.00 88.06 89 ASN A C 1
ATOM 683 O O . ASN A 1 89 ? -6.294 0.497 -2.724 1.00 88.06 89 ASN A O 1
ATOM 687 N N . VAL A 1 90 ? -8.542 0.372 -2.958 1.00 86.69 90 VAL A N 1
ATOM 688 C CA . VAL A 1 90 ? -8.925 1.419 -2.012 1.00 86.69 90 VAL A CA 1
ATOM 689 C C . VAL A 1 90 ? -9.746 0.791 -0.890 1.00 86.69 90 VAL A C 1
ATOM 691 O O . VAL A 1 90 ? -10.655 -0.000 -1.140 1.00 86.69 90 VAL A O 1
ATOM 694 N N . ALA A 1 91 ? -9.443 1.165 0.346 1.00 86.75 91 ALA A N 1
ATOM 695 C CA . ALA A 1 91 ? -10.251 0.884 1.522 1.00 86.75 91 ALA A CA 1
ATOM 696 C C . ALA A 1 91 ? -10.197 2.120 2.413 1.00 86.75 91 ALA A C 1
ATOM 698 O O . ALA A 1 91 ? -9.242 2.266 3.169 1.00 86.75 91 ALA A O 1
ATOM 699 N N . TYR A 1 92 ? -11.166 3.033 2.271 1.00 84.69 92 TYR A N 1
ATOM 700 C CA . TYR A 1 92 ? -11.127 4.328 2.951 1.00 84.69 92 TYR A CA 1
ATOM 701 C C . TYR A 1 92 ? -10.791 4.174 4.443 1.00 84.69 92 TYR A C 1
ATOM 703 O O . TYR A 1 92 ? -11.494 3.417 5.130 1.00 84.69 92 TYR A O 1
ATOM 711 N N . PRO A 1 93 ? -9.779 4.904 4.960 1.00 87.12 93 PRO A N 1
ATOM 712 C CA . PRO A 1 93 ? -8.997 5.993 4.335 1.00 87.12 93 PRO A CA 1
ATOM 713 C C . PRO A 1 93 ? -7.647 5.595 3.688 1.00 87.12 93 PRO A C 1
ATOM 715 O O . PRO A 1 93 ? -6.707 6.392 3.686 1.00 87.12 93 PRO A O 1
ATOM 718 N N . TYR A 1 94 ? -7.503 4.377 3.163 1.00 89.38 94 TYR A N 1
ATOM 719 C CA . TYR A 1 94 ? -6.227 3.829 2.690 1.00 89.38 94 TYR A CA 1
ATOM 720 C C . TYR A 1 94 ? -6.207 3.438 1.213 1.00 89.38 94 TYR A C 1
ATOM 722 O O . TYR A 1 94 ? -7.147 2.844 0.679 1.00 89.38 94 TYR A O 1
ATOM 730 N N . LEU A 1 95 ? -5.073 3.716 0.575 1.00 90.19 95 LEU A N 1
ATOM 731 C CA . LEU A 1 95 ? -4.664 3.157 -0.711 1.00 90.19 95 LEU A CA 1
ATOM 732 C C . LEU A 1 95 ? -3.612 2.094 -0.445 1.00 90.19 95 LEU A C 1
ATOM 734 O O . LEU A 1 95 ? -2.707 2.312 0.359 1.00 90.19 95 LEU A O 1
ATOM 738 N N . PHE A 1 96 ? -3.691 0.956 -1.121 1.00 90.19 96 PHE A N 1
ATOM 739 C CA . PHE A 1 96 ? -2.678 -0.075 -0.945 1.00 90.19 96 PHE A CA 1
ATOM 740 C C . PHE A 1 96 ? -2.411 -0.857 -2.220 1.00 90.19 96 PHE A C 1
ATOM 742 O O . PHE A 1 96 ? -3.252 -0.966 -3.113 1.00 90.19 96 PHE A O 1
ATOM 749 N N . THR A 1 97 ? -1.205 -1.411 -2.289 1.00 91.38 97 THR A N 1
ATOM 750 C CA . THR A 1 97 ? -0.727 -2.227 -3.402 1.00 91.38 97 THR A CA 1
ATOM 751 C C . THR A 1 97 ? -0.022 -3.476 -2.898 1.00 91.38 97 THR A C 1
ATOM 753 O O . THR A 1 97 ? 0.738 -3.410 -1.937 1.00 91.38 97 THR A O 1
ATOM 756 N N . ILE A 1 98 ? -0.260 -4.607 -3.567 1.00 91.00 98 ILE A N 1
ATOM 757 C CA . ILE A 1 98 ? 0.450 -5.878 -3.382 1.00 91.00 98 ILE A CA 1
ATOM 758 C C . ILE A 1 98 ? 0.936 -6.359 -4.752 1.00 91.00 98 ILE A C 1
ATOM 760 O O . ILE A 1 98 ? 0.129 -6.640 -5.641 1.00 91.00 98 ILE A O 1
ATOM 764 N N . ILE A 1 99 ? 2.250 -6.487 -4.904 1.00 91.50 99 ILE A N 1
ATOM 765 C CA . ILE A 1 99 ? 2.933 -6.950 -6.114 1.00 91.50 99 ILE A CA 1
ATOM 766 C C . ILE A 1 99 ? 3.170 -8.454 -5.977 1.00 91.50 99 ILE A C 1
ATOM 768 O O . ILE A 1 99 ? 4.006 -8.890 -5.184 1.00 91.50 99 ILE A O 1
ATOM 772 N N . LYS A 1 100 ? 2.392 -9.251 -6.714 1.00 87.62 100 LYS A N 1
ATOM 773 C CA . LYS A 1 100 ? 2.435 -10.722 -6.679 1.00 87.62 100 LYS A CA 1
ATOM 774 C C . LYS A 1 100 ? 3.305 -11.309 -7.781 1.00 87.62 100 LYS A C 1
ATOM 776 O O . LYS A 1 100 ? 3.866 -12.385 -7.599 1.00 87.62 100 LYS A O 1
ATOM 781 N N . ASP A 1 101 ? 3.359 -10.623 -8.916 1.00 91.25 101 ASP A N 1
ATOM 782 C CA . ASP A 1 101 ? 4.208 -10.987 -10.040 1.00 91.25 101 ASP A CA 1
ATOM 783 C C . ASP A 1 101 ? 5.681 -10.872 -9.629 1.00 91.25 101 ASP A C 1
ATOM 785 O O . ASP A 1 101 ? 6.120 -9.828 -9.144 1.00 91.25 101 ASP A O 1
ATOM 789 N N . GLN A 1 102 ? 6.417 -11.975 -9.765 1.00 89.94 102 GLN A N 1
ATOM 790 C CA . GLN A 1 102 ? 7.799 -12.069 -9.307 1.00 89.94 102 GLN A CA 1
ATOM 791 C C . GLN A 1 102 ? 8.737 -11.176 -10.125 1.00 89.94 102 GLN A C 1
ATOM 793 O O . GLN A 1 102 ? 9.633 -10.579 -9.542 1.00 89.94 102 GLN A O 1
ATOM 798 N N . GLU A 1 103 ? 8.514 -11.044 -11.433 1.00 91.88 103 GLU A N 1
ATOM 799 C CA . GLU A 1 103 ? 9.342 -10.214 -12.316 1.00 91.88 103 GLU A CA 1
ATOM 800 C C . GLU A 1 103 ? 9.205 -8.740 -11.920 1.00 91.88 103 GLU A C 1
ATOM 802 O O . GLU A 1 103 ? 10.195 -8.078 -11.613 1.00 91.88 103 GLU A O 1
ATOM 807 N N . ILE A 1 104 ? 7.964 -8.260 -11.762 1.00 93.25 104 ILE A N 1
ATOM 808 C CA . ILE A 1 104 ? 7.702 -6.890 -11.289 1.00 93.25 104 ILE A CA 1
ATOM 809 C C . ILE A 1 104 ? 8.255 -6.683 -9.872 1.00 93.25 104 ILE A C 1
ATOM 811 O O . ILE A 1 104 ? 8.790 -5.618 -9.564 1.00 93.25 104 ILE A O 1
ATOM 815 N N . ALA A 1 105 ? 8.121 -7.674 -8.985 1.00 90.88 105 ALA A N 1
ATOM 816 C CA . ALA A 1 105 ? 8.635 -7.570 -7.623 1.00 90.88 105 ALA A CA 1
ATOM 817 C C . ALA A 1 105 ? 10.170 -7.505 -7.589 1.00 90.88 105 ALA A C 1
ATOM 819 O O . ALA A 1 105 ? 10.713 -6.735 -6.801 1.00 90.88 105 ALA A O 1
ATOM 820 N N . GLU A 1 106 ? 10.871 -8.282 -8.412 1.00 91.00 106 GLU A N 1
ATOM 821 C CA . GLU A 1 106 ? 12.336 -8.304 -8.469 1.00 91.00 106 GLU A CA 1
ATOM 822 C C . GLU A 1 106 ? 12.909 -7.038 -9.118 1.00 91.00 106 GLU A C 1
ATOM 824 O O . GLU A 1 106 ? 13.859 -6.464 -8.584 1.00 91.00 106 GLU A O 1
ATOM 829 N N . GLU A 1 107 ? 12.310 -6.567 -10.214 1.00 92.88 107 GLU A N 1
ATOM 830 C CA . GLU A 1 107 ? 12.773 -5.377 -10.942 1.00 92.88 107 GLU A CA 1
ATOM 831 C C . GLU A 1 107 ? 12.340 -4.059 -10.284 1.00 92.88 107 GLU A C 1
ATOM 833 O O . GLU A 1 107 ? 13.062 -3.059 -10.346 1.00 92.88 107 GLU A O 1
ATOM 838 N N . GLY A 1 108 ? 11.181 -4.053 -9.621 1.00 92.88 108 GLY A N 1
ATOM 839 C CA . GLY A 1 108 ? 10.585 -2.868 -9.013 1.00 92.88 108 GLY A CA 1
ATOM 840 C C . GLY A 1 108 ? 11.416 -2.302 -7.862 1.00 92.88 108 GLY A C 1
ATOM 841 O O . GLY A 1 108 ? 11.611 -2.949 -6.824 1.00 92.88 108 GLY A O 1
ATOM 842 N N . ALA A 1 109 ? 11.846 -1.051 -8.024 1.00 93.56 109 ALA A N 1
ATOM 843 C CA . ALA A 1 109 ? 12.609 -0.284 -7.044 1.00 93.56 109 ALA A CA 1
ATOM 844 C C . ALA A 1 109 ? 11.747 0.735 -6.288 1.00 93.56 109 ALA A C 1
ATOM 846 O O . ALA A 1 109 ? 11.974 0.969 -5.097 1.00 93.56 109 ALA A O 1
ATOM 847 N N . SER A 1 110 ? 10.740 1.314 -6.939 1.00 95.44 110 SER A N 1
ATOM 848 C CA . SER A 1 110 ? 9.793 2.243 -6.321 1.00 95.44 110 SER A CA 1
ATOM 849 C C . SER A 1 110 ? 8.407 2.122 -6.939 1.00 95.44 110 SER A C 1
ATOM 851 O O . SER A 1 110 ? 8.233 1.589 -8.035 1.00 95.44 110 SER A O 1
ATOM 853 N N . LEU A 1 111 ? 7.412 2.624 -6.215 1.00 95.88 111 LEU A N 1
ATOM 854 C CA . LEU A 1 111 ? 6.077 2.850 -6.744 1.00 95.88 111 LEU A CA 1
ATOM 855 C C . LEU A 1 111 ? 5.635 4.288 -6.513 1.00 95.88 111 LEU A C 1
ATOM 857 O O . LEU A 1 111 ? 6.067 4.943 -5.558 1.00 95.88 111 LEU A O 1
ATOM 861 N N . GLU A 1 112 ? 4.742 4.738 -7.382 1.00 96.69 112 GLU A N 1
ATOM 862 C CA . GLU A 1 112 ? 4.056 6.016 -7.312 1.00 96.69 112 GLU A CA 1
ATOM 863 C C . GLU A 1 112 ? 2.556 5.789 -7.497 1.00 96.69 112 GLU A C 1
ATOM 865 O O . GLU A 1 112 ? 2.134 5.049 -8.384 1.00 96.69 112 GLU A O 1
ATOM 870 N N . MET A 1 113 ? 1.747 6.415 -6.648 1.00 94.44 113 MET A N 1
ATOM 871 C CA . MET A 1 113 ? 0.298 6.459 -6.785 1.00 94.44 113 MET A CA 1
ATOM 872 C C . MET A 1 113 ? -0.146 7.906 -6.933 1.00 94.44 113 MET A C 1
ATOM 874 O O . MET A 1 113 ? 0.207 8.740 -6.100 1.00 94.44 113 MET A O 1
ATOM 878 N N . VAL A 1 114 ? -0.956 8.192 -7.947 1.00 94.06 114 VAL A N 1
ATOM 879 C CA . VAL A 1 114 ? -1.474 9.537 -8.212 1.00 94.06 114 VAL A CA 1
ATOM 880 C C . VAL A 1 114 ? -2.994 9.504 -8.141 1.00 94.06 114 VAL A C 1
ATOM 882 O O . VAL A 1 114 ? -3.646 8.786 -8.896 1.00 94.06 114 VAL A O 1
ATOM 885 N N . LEU A 1 115 ? -3.565 10.271 -7.214 1.00 91.25 115 LEU A N 1
ATOM 886 C CA . LEU A 1 115 ? -5.005 10.519 -7.141 1.00 91.25 115 LEU A CA 1
ATOM 887 C C . LEU A 1 115 ? -5.445 11.451 -8.279 1.00 91.25 115 LEU A C 1
ATOM 889 O O . LEU A 1 115 ? -4.675 12.301 -8.719 1.00 91.25 115 LEU A O 1
ATOM 893 N N . GLU A 1 116 ? -6.711 11.380 -8.700 1.00 87.62 116 GLU A N 1
ATOM 894 C CA . GLU A 1 116 ? -7.272 12.274 -9.738 1.00 87.62 116 GLU A CA 1
ATOM 895 C C . GLU A 1 116 ? -7.115 13.771 -9.398 1.00 87.62 116 GLU A C 1
ATOM 897 O O . GLU A 1 116 ? -6.972 14.605 -10.290 1.00 87.62 116 GLU A O 1
ATOM 902 N N . ASN A 1 117 ? -7.062 14.122 -8.107 1.00 84.12 117 ASN A N 1
ATOM 903 C CA . ASN A 1 117 ? -6.804 15.493 -7.651 1.00 84.12 117 ASN A CA 1
ATOM 904 C C . ASN A 1 117 ? -5.330 15.946 -7.788 1.00 84.12 117 ASN A C 1
ATOM 906 O O . ASN A 1 117 ? -5.001 17.063 -7.392 1.00 84.12 117 ASN A O 1
ATOM 910 N N . GLY A 1 118 ? -4.446 15.093 -8.318 1.00 88.31 118 GLY A N 1
ATOM 911 C CA . GLY A 1 118 ? -3.015 15.343 -8.507 1.00 88.31 118 GLY A CA 1
ATOM 912 C C . GLY A 1 118 ? -2.136 15.015 -7.297 1.00 88.31 118 GLY A C 1
ATOM 913 O O . GLY A 1 118 ? -0.915 15.157 -7.378 1.00 88.31 118 GLY A O 1
ATOM 914 N N . THR A 1 119 ? -2.711 14.572 -6.173 1.00 90.25 119 THR A N 1
ATOM 915 C CA . THR A 1 119 ? -1.907 14.183 -5.006 1.00 90.25 119 THR A CA 1
ATOM 916 C C . THR A 1 119 ? -1.123 12.919 -5.311 1.00 90.25 119 THR A C 1
ATOM 918 O O . THR A 1 119 ? -1.689 11.928 -5.767 1.00 90.25 119 THR A O 1
ATOM 921 N N . THR A 1 120 ? 0.175 12.959 -5.021 1.00 93.38 120 THR A N 1
ATOM 922 C CA . THR A 1 120 ? 1.109 11.872 -5.304 1.00 93.38 120 THR A CA 1
ATOM 923 C C . THR A 1 120 ? 1.618 11.248 -4.010 1.00 93.38 120 THR A C 1
ATOM 925 O O . THR A 1 120 ? 2.053 11.957 -3.102 1.00 93.38 120 THR A O 1
ATOM 928 N N . PHE A 1 121 ? 1.600 9.920 -3.950 1.00 93.00 121 PHE A N 1
ATOM 929 C CA . PHE A 1 121 ? 2.202 9.111 -2.896 1.00 93.00 121 PHE A CA 1
ATOM 930 C C . PHE A 1 121 ? 3.301 8.248 -3.499 1.00 93.00 121 PHE A C 1
ATOM 932 O O . PHE A 1 121 ? 3.103 7.655 -4.555 1.00 93.00 121 PHE A O 1
ATOM 939 N N . SER A 1 122 ? 4.441 8.132 -2.828 1.00 93.50 122 SER A N 1
ATOM 940 C CA . SER A 1 122 ? 5.550 7.309 -3.307 1.00 93.50 122 SER A CA 1
ATOM 941 C C . SER A 1 122 ? 6.147 6.465 -2.190 1.00 93.50 122 SER A C 1
ATOM 943 O O . SER A 1 122 ? 6.126 6.831 -1.014 1.00 93.50 122 SER A O 1
ATOM 945 N N . SER A 1 123 ? 6.638 5.283 -2.555 1.00 91.56 123 SER A N 1
ATOM 946 C CA . SER A 1 123 ? 7.287 4.359 -1.627 1.00 91.56 123 SER A CA 1
ATOM 947 C C . SER A 1 123 ? 8.399 3.603 -2.339 1.00 91.56 123 SER A C 1
ATOM 949 O O . SER A 1 123 ? 8.272 3.230 -3.505 1.00 91.56 123 SER A O 1
ATOM 951 N N . GLU A 1 124 ? 9.502 3.375 -1.633 1.00 91.62 124 GLU A N 1
ATOM 952 C CA . GLU A 1 124 ? 10.562 2.501 -2.115 1.00 91.62 124 GLU A CA 1
ATOM 953 C C . GLU A 1 124 ? 10.185 1.034 -1.884 1.00 91.62 124 GLU A C 1
ATOM 955 O O . GLU A 1 124 ? 9.798 0.627 -0.790 1.00 91.62 124 GLU A O 1
ATOM 960 N N . LEU A 1 125 ? 10.379 0.206 -2.904 1.00 86.31 125 LEU A N 1
ATOM 961 C CA . LEU A 1 125 ? 10.102 -1.228 -2.896 1.00 86.31 125 LEU A CA 1
ATOM 962 C C . LEU A 1 125 ? 11.334 -2.029 -2.443 1.00 86.31 125 LEU A C 1
ATOM 964 O O . LEU A 1 125 ? 11.723 -3.015 -3.068 1.00 86.31 125 LEU A O 1
ATOM 968 N N . ARG A 1 126 ? 11.984 -1.600 -1.355 1.00 66.88 126 ARG A N 1
ATOM 969 C CA . ARG A 1 126 ? 13.275 -2.153 -0.888 1.00 66.88 126 ARG A CA 1
ATOM 970 C C . ARG A 1 126 ? 13.168 -3.380 0.027 1.00 66.88 126 ARG A C 1
ATOM 972 O O . ARG A 1 126 ? 14.170 -3.789 0.604 1.00 66.88 126 ARG A O 1
ATOM 979 N N . SER A 1 127 ? 11.981 -3.962 0.188 1.00 66.62 127 SER A N 1
ATOM 980 C CA . SER A 1 127 ? 11.808 -5.150 1.028 1.00 66.62 127 SER A CA 1
ATOM 981 C C . SER A 1 127 ? 12.310 -6.414 0.326 1.00 66.62 127 SER A C 1
ATOM 983 O O . SER A 1 127 ? 12.059 -6.619 -0.859 1.00 66.62 127 SER A O 1
ATOM 985 N N . ASP A 1 128 ? 12.981 -7.276 1.085 1.00 70.38 128 ASP A N 1
ATOM 986 C CA . ASP A 1 128 ? 13.293 -8.666 0.739 1.00 70.38 128 ASP A CA 1
ATOM 987 C C . ASP A 1 128 ? 12.058 -9.586 0.799 1.00 70.38 128 ASP A C 1
ATOM 989 O O . ASP A 1 128 ? 12.099 -10.736 0.353 1.00 70.38 128 ASP A O 1
ATOM 993 N N . ARG A 1 129 ? 10.932 -9.085 1.323 1.00 67.81 129 ARG A N 1
ATOM 994 C CA . ARG A 1 129 ? 9.675 -9.825 1.422 1.00 67.81 129 ARG A CA 1
ATOM 995 C C . ARG A 1 129 ? 8.986 -9.926 0.068 1.00 67.81 129 ARG A C 1
ATOM 997 O O . ARG A 1 129 ? 8.821 -8.944 -0.651 1.00 67.81 129 ARG A O 1
ATOM 1004 N N . THR A 1 130 ? 8.508 -11.133 -0.229 1.00 71.81 130 THR A N 1
ATOM 1005 C CA . THR A 1 130 ? 7.644 -11.416 -1.380 1.00 71.81 130 THR A CA 1
ATOM 1006 C C . THR A 1 130 ? 6.294 -11.956 -0.886 1.00 71.81 130 THR A C 1
ATOM 1008 O O . THR A 1 130 ? 6.264 -12.945 -0.143 1.00 71.81 130 THR A O 1
ATOM 1011 N N . PRO A 1 131 ? 5.153 -11.366 -1.285 1.00 84.38 131 PRO A N 1
ATOM 1012 C CA . PRO A 1 131 ? 5.003 -10.243 -2.213 1.00 84.38 131 PRO A CA 1
ATOM 1013 C C . PRO A 1 131 ? 5.471 -8.912 -1.612 1.00 84.38 131 PRO A C 1
ATOM 1015 O O . PRO A 1 131 ? 5.368 -8.710 -0.401 1.00 84.38 131 PRO A O 1
ATOM 1018 N N . LYS A 1 132 ? 5.930 -7.995 -2.471 1.00 90.12 132 LYS A N 1
ATOM 1019 C CA . LYS A 1 132 ? 6.190 -6.607 -2.072 1.00 90.12 132 LYS A CA 1
ATOM 1020 C C . LYS A 1 132 ? 4.866 -5.862 -1.938 1.00 90.12 132 LYS A C 1
ATOM 1022 O O . LYS A 1 132 ? 3.940 -6.107 -2.713 1.00 90.12 132 LYS A O 1
ATOM 1027 N N . ALA A 1 133 ? 4.754 -4.961 -0.969 1.00 90.19 133 ALA A N 1
ATOM 1028 C CA . ALA A 1 133 ? 3.515 -4.233 -0.738 1.00 90.19 133 ALA A CA 1
ATOM 1029 C C . ALA A 1 133 ? 3.751 -2.836 -0.158 1.00 90.19 133 ALA A C 1
ATOM 1031 O O . ALA A 1 133 ? 4.750 -2.598 0.518 1.00 90.19 133 ALA A O 1
ATOM 1032 N N . SER A 1 134 ? 2.788 -1.944 -0.380 1.00 90.94 134 SER A N 1
ATOM 1033 C CA . SER A 1 134 ? 2.772 -0.594 0.189 1.00 90.94 134 SER A CA 1
ATOM 1034 C C . SER A 1 134 ? 1.356 -0.192 0.570 1.00 90.94 134 SER A C 1
ATOM 1036 O O . SER A 1 134 ? 0.382 -0.641 -0.038 1.00 90.94 134 SER A O 1
ATOM 1038 N N . ILE A 1 135 ? 1.254 0.676 1.570 1.00 90.69 135 ILE A N 1
ATOM 1039 C CA . ILE A 1 135 ? 0.006 1.261 2.046 1.00 90.69 135 ILE A CA 1
ATOM 1040 C C . ILE A 1 135 ? 0.218 2.752 2.322 1.00 90.69 135 ILE A C 1
ATOM 1042 O O . ILE A 1 135 ? 1.246 3.141 2.872 1.00 90.69 135 ILE A O 1
ATOM 1046 N N . PHE A 1 136 ? -0.765 3.568 1.957 1.00 90.50 136 PHE A N 1
ATOM 1047 C CA . PHE A 1 136 ? -0.799 5.003 2.208 1.00 90.50 136 PHE A CA 1
ATOM 1048 C C . PHE A 1 136 ? -2.124 5.397 2.847 1.00 90.50 136 PHE A C 1
ATOM 1050 O O . PHE A 1 136 ? -3.175 4.870 2.484 1.00 90.50 136 PHE A O 1
ATOM 1057 N N . TYR A 1 137 ? -2.070 6.348 3.775 1.00 89.00 137 TYR A N 1
ATOM 1058 C CA . TYR A 1 137 ? -3.244 6.996 4.348 1.00 89.00 137 TYR A CA 1
ATOM 1059 C C . TYR A 1 137 ? -3.565 8.269 3.555 1.00 89.00 137 TYR A C 1
ATOM 1061 O O . TYR A 1 137 ? -2.682 9.098 3.342 1.00 89.00 137 TYR A O 1
ATOM 1069 N N . TYR A 1 138 ? -4.819 8.423 3.126 1.00 87.00 138 TYR A N 1
ATOM 1070 C CA . TYR A 1 138 ? -5.307 9.593 2.385 1.00 87.00 138 TYR A CA 1
ATOM 1071 C C . TYR A 1 138 ? -6.524 10.266 3.042 1.00 87.00 138 TYR A C 1
ATOM 1073 O O . TYR A 1 138 ? -7.109 11.169 2.448 1.00 87.00 138 TYR A O 1
ATOM 1081 N N . GLY A 1 139 ? -6.921 9.852 4.251 1.00 83.12 139 GLY A N 1
ATOM 1082 C CA . GLY A 1 139 ? -8.196 10.239 4.879 1.00 83.12 139 GLY A CA 1
ATOM 1083 C C . GLY A 1 139 ? -8.422 11.738 5.074 1.00 83.12 139 GLY A C 1
ATOM 1084 O O . GLY A 1 139 ? -9.565 12.174 5.129 1.00 83.12 139 GLY A O 1
ATOM 1085 N N . ASP A 1 140 ? -7.357 12.536 5.110 1.00 81.00 140 ASP A N 1
ATOM 1086 C CA . ASP A 1 140 ? -7.463 13.992 5.258 1.00 81.00 140 ASP A CA 1
ATOM 1087 C C . ASP A 1 140 ? -7.726 14.706 3.917 1.00 81.00 140 ASP A C 1
ATOM 1089 O O . ASP A 1 140 ? -7.984 15.909 3.881 1.00 81.00 140 ASP A O 1
ATOM 1093 N N . LEU A 1 141 ? -7.642 13.977 2.800 1.00 83.06 141 LEU A N 1
ATOM 1094 C CA . LEU A 1 141 ? -7.715 14.524 1.443 1.00 83.06 141 LEU A CA 1
ATOM 1095 C C . LEU A 1 141 ? -9.070 14.304 0.772 1.00 83.06 141 LEU A C 1
ATOM 1097 O O . LEU A 1 141 ? -9.455 15.085 -0.097 1.00 83.06 141 LEU A O 1
ATOM 1101 N N . LEU A 1 142 ? -9.764 13.222 1.122 1.00 79.38 142 LEU A N 1
ATOM 1102 C CA . LEU A 1 142 ? -11.020 12.797 0.507 1.00 79.38 142 LEU A CA 1
ATOM 1103 C C . LEU A 1 142 ? -11.972 12.288 1.588 1.00 79.38 142 LEU A C 1
ATOM 1105 O O . LEU A 1 142 ? -11.537 11.839 2.640 1.00 79.38 142 LEU A O 1
ATOM 1109 N N . THR A 1 143 ? -13.273 12.329 1.320 1.00 80.19 143 THR A N 1
ATOM 1110 C CA . THR A 1 143 ? -14.303 11.774 2.209 1.00 80.19 143 THR A CA 1
ATOM 1111 C C . THR A 1 143 ? -14.528 10.282 1.951 1.00 80.19 143 THR A C 1
ATOM 1113 O O . THR A 1 143 ? -14.209 9.792 0.870 1.00 80.19 143 THR A O 1
ATOM 1116 N N . GLU A 1 144 ? -15.153 9.573 2.899 1.00 80.06 144 GLU A N 1
ATOM 1117 C CA . GLU A 1 144 ? -15.475 8.137 2.771 1.00 80.06 144 GLU A CA 1
ATOM 1118 C C . GLU A 1 144 ? -16.315 7.808 1.526 1.00 80.06 144 GLU A C 1
ATOM 1120 O O . GLU A 1 144 ? -16.068 6.800 0.873 1.00 80.06 144 GLU A O 1
ATOM 1125 N N . ASP A 1 145 ? -17.241 8.698 1.156 1.00 78.50 145 ASP A N 1
ATOM 1126 C CA . ASP A 1 145 ? -18.144 8.524 0.008 1.00 78.50 145 ASP A CA 1
ATOM 1127 C C . ASP A 1 145 ? -17.550 8.980 -1.342 1.00 78.50 145 ASP A C 1
ATOM 1129 O O . ASP A 1 145 ? -18.253 8.998 -2.354 1.00 78.50 145 ASP A O 1
ATOM 1133 N N . ALA A 1 146 ? -16.286 9.416 -1.381 1.00 78.44 146 ALA A N 1
ATOM 1134 C CA . ALA A 1 146 ? -15.675 9.883 -2.623 1.00 78.44 146 ALA A CA 1
ATOM 1135 C C . ALA A 1 146 ? -15.435 8.715 -3.598 1.00 78.44 146 ALA A C 1
ATOM 1137 O O . ALA A 1 146 ? -14.915 7.671 -3.207 1.00 78.44 146 ALA A O 1
ATOM 1138 N N . ASP A 1 147 ? -15.754 8.911 -4.882 1.00 82.94 147 ASP A N 1
ATOM 1139 C CA . ASP A 1 147 ? -15.334 7.994 -5.950 1.00 82.94 147 ASP A CA 1
ATOM 1140 C C . ASP A 1 147 ? -13.818 8.134 -6.144 1.00 82.94 147 ASP A C 1
ATOM 1142 O O . ASP A 1 147 ? -13.335 9.102 -6.736 1.00 82.94 147 ASP A O 1
ATOM 1146 N N . VAL A 1 148 ? -13.047 7.221 -5.550 1.00 85.56 148 VAL A N 1
ATOM 1147 C CA . VAL A 1 148 ? -11.584 7.306 -5.552 1.00 85.56 148 VAL A CA 1
ATOM 1148 C C . VAL A 1 148 ? -11.036 6.763 -6.863 1.00 85.56 148 VAL A C 1
ATOM 1150 O O . VAL A 1 148 ? -11.015 5.554 -7.095 1.00 85.56 148 VAL A O 1
ATOM 1153 N N . ARG A 1 149 ? -10.513 7.673 -7.683 1.00 90.62 149 ARG A N 1
ATOM 1154 C CA . ARG A 1 149 ? -9.760 7.360 -8.898 1.00 90.62 149 ARG A CA 1
ATOM 1155 C C . ARG A 1 149 ? -8.279 7.586 -8.675 1.00 90.62 149 ARG A C 1
ATOM 1157 O O . ARG A 1 149 ? -7.872 8.628 -8.152 1.00 90.62 149 ARG A O 1
ATOM 1164 N N . ALA A 1 150 ? -7.485 6.608 -9.086 1.00 92.00 150 ALA A N 1
ATOM 1165 C CA . ALA A 1 150 ? -6.045 6.645 -8.907 1.00 92.00 150 ALA A CA 1
ATOM 1166 C C . ALA A 1 150 ? -5.317 5.869 -10.006 1.00 92.00 150 ALA A C 1
ATOM 1168 O O . ALA A 1 150 ? -5.825 4.862 -10.505 1.00 92.00 150 ALA A O 1
ATOM 1169 N N . SER A 1 151 ? -4.108 6.306 -10.338 1.00 94.94 151 SER A N 1
ATOM 1170 C CA . SER A 1 151 ? -3.138 5.528 -11.106 1.00 94.94 151 SER A CA 1
ATOM 1171 C C . SER A 1 151 ? -2.018 5.038 -10.194 1.00 94.94 151 SER A C 1
ATOM 1173 O O . SER A 1 151 ? -1.665 5.696 -9.219 1.00 94.94 151 SER A O 1
ATOM 1175 N N . LEU A 1 152 ? -1.477 3.871 -10.517 1.00 95.75 152 LEU A N 1
ATOM 1176 C CA . LEU A 1 152 ? -0.295 3.267 -9.923 1.00 95.75 152 LEU A CA 1
ATOM 1177 C C . LEU A 1 152 ? 0.730 3.066 -11.037 1.00 95.75 152 LEU A C 1
ATOM 1179 O O . LEU A 1 152 ? 0.414 2.390 -12.015 1.00 95.75 152 LEU A O 1
ATOM 1183 N N . SER A 1 153 ? 1.948 3.547 -10.819 1.00 97.44 153 SER A N 1
ATOM 1184 C CA . SER A 1 153 ? 3.122 3.243 -11.638 1.00 97.44 153 SER A CA 1
ATOM 1185 C C . SER A 1 153 ? 4.205 2.601 -10.771 1.00 97.44 153 SER A C 1
ATOM 1187 O O . SER A 1 153 ? 4.415 3.001 -9.623 1.00 97.44 153 SER A O 1
ATOM 1189 N N . ILE A 1 154 ? 4.889 1.587 -11.299 1.00 97.25 154 ILE A N 1
ATOM 1190 C CA . ILE A 1 154 ? 6.050 0.946 -10.662 1.00 97.25 154 ILE A CA 1
ATOM 1191 C C . ILE A 1 154 ? 7.259 1.177 -11.557 1.00 97.25 154 ILE A C 1
ATOM 1193 O O . ILE A 1 154 ? 7.181 0.962 -12.769 1.00 97.25 154 ILE A O 1
ATOM 1197 N N . TYR A 1 155 ? 8.371 1.578 -10.946 1.00 97.06 155 TYR A N 1
ATOM 1198 C CA . TYR A 1 155 ? 9.601 1.922 -11.644 1.00 97.06 155 TYR A CA 1
ATOM 1199 C C . TYR A 1 155 ? 10.748 0.989 -11.259 1.00 97.06 155 TYR A C 1
ATOM 1201 O O . TYR A 1 155 ? 10.856 0.560 -10.105 1.00 97.06 155 TYR A O 1
ATOM 1209 N N . ASP A 1 156 ? 11.619 0.702 -12.223 1.00 96.00 156 ASP A N 1
ATOM 1210 C CA . ASP A 1 156 ? 12.874 -0.015 -11.997 1.00 96.00 156 ASP A CA 1
ATOM 1211 C C . ASP A 1 156 ? 13.932 0.866 -11.298 1.00 96.00 156 ASP A C 1
ATOM 1213 O O . ASP A 1 156 ? 13.742 2.060 -11.044 1.00 96.00 156 ASP A O 1
ATOM 1217 N N . GLY A 1 157 ? 15.097 0.286 -10.995 1.00 92.75 157 GLY A N 1
ATOM 1218 C CA . GLY A 1 157 ? 16.218 1.009 -10.377 1.00 92.75 157 GLY A CA 1
ATOM 1219 C C . GLY A 1 157 ? 16.854 2.104 -11.249 1.00 92.75 157 GLY A C 1
ATOM 1220 O O . GLY A 1 157 ? 17.692 2.859 -10.753 1.00 92.75 157 GLY A O 1
ATOM 1221 N N . MET A 1 158 ? 16.486 2.196 -12.529 1.00 96.06 158 MET A N 1
ATOM 1222 C CA . MET A 1 158 ? 16.915 3.238 -13.468 1.00 96.06 158 MET A CA 1
ATOM 1223 C C . MET A 1 158 ? 15.862 4.343 -13.647 1.00 96.06 158 MET A C 1
ATOM 1225 O O . MET A 1 158 ? 16.150 5.344 -14.305 1.00 96.06 158 MET A O 1
ATOM 1229 N N . GLY A 1 159 ? 14.677 4.191 -13.048 1.00 95.19 159 GLY A N 1
ATOM 1230 C CA . GLY A 1 159 ? 13.556 5.119 -13.172 1.00 95.19 159 GLY A CA 1
ATOM 1231 C C . GLY A 1 159 ? 12.679 4.887 -14.406 1.00 95.19 159 GLY A C 1
ATOM 1232 O O . GLY A 1 159 ? 11.898 5.771 -14.751 1.00 95.19 159 GLY A O 1
ATOM 1233 N N . ASN A 1 160 ? 12.790 3.739 -15.082 1.00 97.31 160 ASN A N 1
ATOM 1234 C CA . ASN A 1 160 ? 11.869 3.377 -16.160 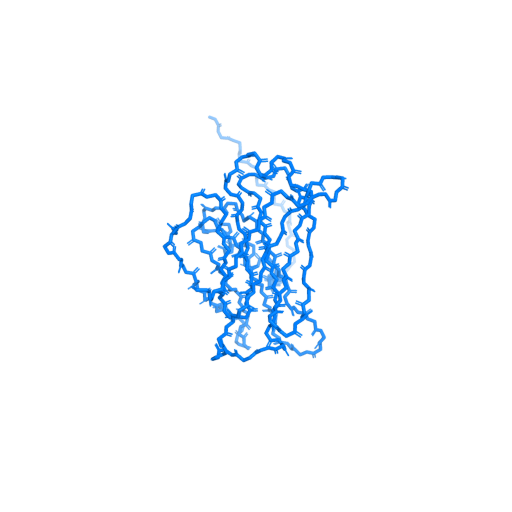1.00 97.31 160 ASN A CA 1
ATOM 1235 C C . ASN A 1 160 ? 10.591 2.776 -15.575 1.00 97.31 160 ASN A C 1
ATOM 1237 O O . ASN A 1 160 ? 10.661 1.953 -14.664 1.00 97.31 160 ASN A O 1
ATOM 1241 N N . GLU A 1 161 ? 9.432 3.152 -16.114 1.00 97.81 161 GLU A N 1
ATOM 1242 C CA . GLU A 1 161 ? 8.163 2.520 -15.751 1.00 97.81 161 GLU A CA 1
ATOM 1243 C C . GLU A 1 161 ? 8.115 1.089 -16.306 1.00 97.81 161 GLU A C 1
ATOM 1245 O O . GLU A 1 161 ? 8.290 0.871 -17.506 1.00 97.81 161 GLU A O 1
ATOM 1250 N N . ILE A 1 162 ? 7.872 0.121 -15.424 1.00 96.75 162 ILE A N 1
ATOM 1251 C CA . ILE A 1 162 ? 7.770 -1.309 -15.760 1.00 96.75 162 ILE A CA 1
ATOM 1252 C C . ILE A 1 162 ? 6.349 -1.852 -15.584 1.00 96.75 162 ILE A C 1
ATOM 1254 O O . ILE A 1 162 ? 6.034 -2.952 -16.039 1.00 96.75 162 ILE A O 1
ATOM 1258 N N . TYR A 1 163 ? 5.474 -1.093 -14.921 1.00 96.31 163 TYR A N 1
ATOM 1259 C CA . TYR A 1 163 ? 4.079 -1.463 -14.726 1.00 96.31 163 TYR A CA 1
ATOM 1260 C C . TYR A 1 163 ? 3.207 -0.235 -14.473 1.00 96.31 163 TYR A C 1
ATOM 1262 O O . TYR A 1 163 ? 3.586 0.636 -13.693 1.00 96.31 163 TYR A O 1
ATOM 1270 N N . GLU A 1 164 ? 2.006 -0.237 -15.051 1.00 96.00 164 GLU A N 1
ATOM 1271 C CA . GLU A 1 164 ? 0.956 0.753 -14.809 1.00 96.00 164 GLU A CA 1
ATOM 1272 C C . GLU A 1 164 ? -0.373 0.037 -14.517 1.00 96.00 164 GLU A C 1
ATOM 1274 O O . GLU A 1 164 ? -0.699 -0.995 -15.119 1.00 96.00 164 GLU A O 1
ATOM 1279 N N . LYS A 1 165 ? -1.169 0.591 -13.601 1.00 93.75 165 LYS A N 1
ATOM 1280 C CA . LYS A 1 165 ? -2.560 0.189 -13.378 1.00 93.75 165 LYS A CA 1
ATOM 1281 C C . LYS A 1 165 ? -3.411 1.367 -12.929 1.00 93.75 165 LYS A C 1
ATOM 1283 O O . LYS A 1 165 ? -2.969 2.176 -12.122 1.00 93.75 165 LYS A O 1
ATOM 1288 N N . LYS A 1 166 ? -4.668 1.416 -13.374 1.00 92.12 166 LYS A N 1
ATOM 1289 C CA . LYS A 1 166 ? -5.640 2.420 -12.926 1.00 92.12 166 LYS A CA 1
ATOM 1290 C C . LYS A 1 166 ? -6.780 1.792 -12.133 1.00 92.12 166 LYS A C 1
ATOM 1292 O O . LYS A 1 166 ? -7.089 0.608 -12.281 1.00 92.12 166 LYS A O 1
ATOM 1297 N N . LEU A 1 167 ? -7.377 2.598 -11.266 1.00 87.06 167 LEU A N 1
ATOM 1298 C CA . LEU A 1 167 ? -8.507 2.249 -10.416 1.00 87.06 167 LEU A CA 1
ATOM 1299 C C . LEU A 1 167 ? -9.665 3.204 -10.726 1.00 87.06 167 LEU A C 1
ATOM 1301 O O . LEU A 1 167 ? -9.457 4.416 -10.775 1.00 87.06 167 LEU A O 1
ATOM 1305 N N . GLY A 1 168 ? -10.864 2.650 -10.937 1.00 76.25 168 GLY A N 1
ATOM 1306 C CA . GLY A 1 168 ? -12.059 3.419 -11.312 1.00 76.25 168 GLY A CA 1
ATOM 1307 C C . GLY A 1 168 ? -12.253 3.630 -12.822 1.00 76.25 168 GLY A C 1
ATOM 1308 O O . GLY A 1 168 ? -12.968 4.554 -13.204 1.00 76.25 168 GLY A O 1
ATOM 1309 N N . GLU A 1 169 ? -11.617 2.801 -13.66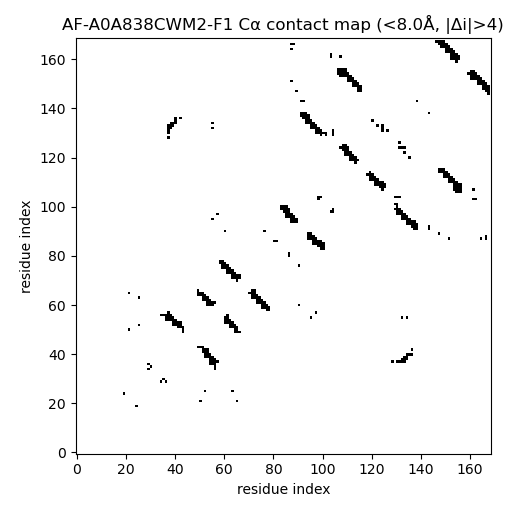3 1.00 63.47 169 GLU A N 1
ATOM 1310 C CA . GLU A 1 169 ? -11.860 2.727 -15.119 1.00 63.47 169 GLU A CA 1
ATOM 1311 C C . GLU A 1 169 ? -13.020 1.788 -15.487 1.00 63.47 169 GLU A C 1
ATOM 1313 O O . GLU A 1 169 ? -13.162 0.722 -14.839 1.00 63.47 169 GLU A O 1
#

Solvent-accessible surface area (backbone atoms only — not comparable to full-atom values): 10419 Å² total; per-residue (Å²): 138,86,85,84,83,84,88,83,84,84,90,76,96,65,88,72,75,75,73,68,50,66,68,56,51,51,48,52,52,45,60,70,66,75,57,78,73,52,31,74,41,69,76,70,74,82,95,67,97,53,64,40,39,38,38,32,41,98,72,30,40,37,36,42,31,52,45,97,88,71,48,82,46,77,49,78,49,69,70,82,86,86,53,82,46,56,44,71,52,77,55,82,49,31,42,37,39,40,32,60,32,62,66,60,43,71,51,29,37,30,39,39,36,37,37,79,88,68,54,72,48,75,47,75,47,79,65,91,54,83,55,37,47,46,65,45,77,46,53,93,80,51,60,85,87,54,86,74,37,36,41,38,42,30,19,31,85,86,69,49,78,78,45,77,51,73,41,83,125

Mean predicted aligned error: 10.87 Å

pLDDT: mean 76.33, std 18.24, range [30.2, 97.81]

Organism: NCBI:txid220753

Nearest PDB structures (foldseek):
  7mjr-assembly1_A  TM=3.957E-01  e=2.164E-01  Bacillus thuringiensis
  8c7m-assembly1_A  TM=4.622E-01  e=7.299E-01  Homo sapiens
  6v3x-assembly1_A  TM=3.431E-01  e=1.701E+00  Homo sapiens
  6hox-assembly1_A  TM=2.885E-01  e=1.451E+00  Paraclostridium bifermentans
  6iei-assembly1_A-2  TM=2.137E-01  e=4.178E+00  Borreliella burgdorferi B31

Sequence (169 aa):
MAVLIIGCSDSSSTTENETLSLDSQIETYIEQQKGEPLAVVDPSSNEEQTERKAVLFKGGLYEVSKKQDGSLATKAHTWEERSDKVAFNVAYPYLFTIIKDQEIAEEGASLEMVLENGTTFSSELRSDRTPKASIFYYGDLLTEDADVRASLSIYDGMGNEIYEKKLGE